Protein AF-A0A527ZQH7-F1 (afdb_monomer)

Radius of gyration: 18.16 Å; Cα contacts (8 Å, |Δi|>4): 40; chains: 1; bounding box: 38×19×53 Å

Secondary structure (DSSP, 8-state):
---EEEEE-TTS-EEEEEE----TTPPPPHHHHHHHHTPPPPPP-----------

Nearest PDB structures (foldseek):
  1qxx-assembly1_A-2  TM=3.926E-01  e=5.431E+00  Escherichia coli
  1ihr-assembly1_A  TM=3.852E-01  e=8.755E+00  Escherichia coli

Structure (mmCIF, N/CA/C/O backbone):
data_AF-A0A527ZQH7-F1
#
_entry.id   AF-A0A527ZQH7-F1
#
loop_
_atom_site.group_PDB
_atom_site.id
_atom_site.type_symbol
_atom_site.label_atom_id
_atom_site.label_alt_id
_atom_site.label_comp_id
_atom_site.label_asym_id
_atom_site.label_entity_id
_atom_site.label_seq_id
_atom_site.pdbx_PDB_ins_code
_atom_site.Cartn_x
_atom_site.Cartn_y
_atom_site.Cartn_z
_atom_site.occupancy
_atom_site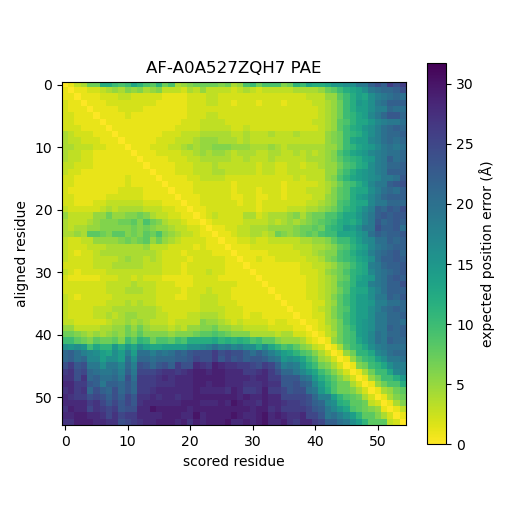.B_iso_or_equiv
_atom_site.auth_seq_id
_atom_site.auth_comp_id
_atom_site.auth_asym_id
_atom_site.auth_atom_id
_atom_site.pdbx_PDB_model_num
ATOM 1 N N . HIS A 1 1 ? -9.112 9.921 2.412 1.00 80.50 1 HIS A N 1
ATOM 2 C CA . HIS A 1 1 ? -8.107 9.441 1.443 1.00 80.50 1 HIS A CA 1
ATOM 3 C C . HIS A 1 1 ? -7.483 8.172 2.010 1.00 80.50 1 HIS A C 1
ATOM 5 O O . HIS A 1 1 ? -7.277 8.131 3.217 1.00 80.50 1 HIS A O 1
ATOM 11 N N . VAL A 1 2 ? -7.264 7.143 1.189 1.00 89.75 2 VAL A N 1
ATOM 12 C CA . VAL A 1 2 ? -6.595 5.887 1.576 1.00 89.75 2 VAL A CA 1
ATOM 13 C C . VAL A 1 2 ? -5.453 5.670 0.595 1.00 89.75 2 VAL A C 1
ATOM 15 O O . VAL A 1 2 ? -5.627 5.912 -0.597 1.00 89.75 2 VAL A O 1
ATOM 18 N N . THR A 1 3 ? -4.311 5.230 1.101 1.00 94.81 3 THR A N 1
ATOM 19 C CA . THR A 1 3 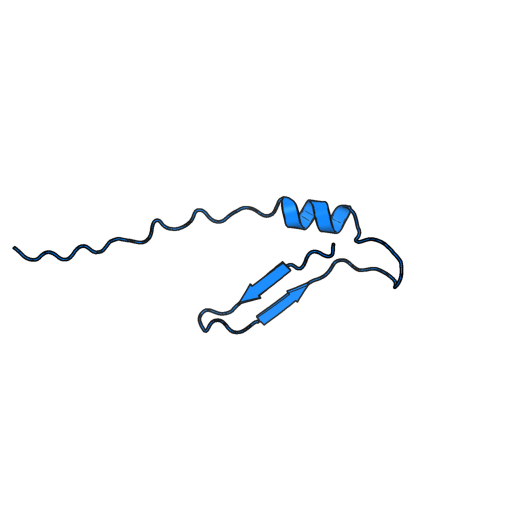? -3.068 5.056 0.356 1.00 94.81 3 THR A CA 1
ATOM 20 C C . THR A 1 3 ? -2.805 3.563 0.172 1.00 94.81 3 THR A C 1
ATOM 22 O O . THR A 1 3 ? -2.753 2.816 1.153 1.00 94.81 3 THR A O 1
ATOM 25 N N . SER A 1 4 ? -2.640 3.118 -1.074 1.00 95.75 4 SER A N 1
ATOM 26 C CA . SER A 1 4 ? -2.188 1.762 -1.403 1.00 95.75 4 SER A CA 1
ATOM 27 C C . SER A 1 4 ? -0.708 1.759 -1.788 1.00 95.75 4 SER A C 1
ATOM 29 O O . SER A 1 4 ? -0.190 2.726 -2.347 1.00 95.75 4 SER A O 1
ATOM 31 N N . LEU A 1 5 ? -0.032 0.646 -1.499 1.00 95.62 5 LEU A N 1
ATOM 32 C CA . LEU A 1 5 ? 1.245 0.295 -2.120 1.00 95.62 5 LEU A CA 1
ATOM 33 C C . LEU A 1 5 ? 1.014 -0.919 -3.011 1.00 95.62 5 LEU A C 1
ATOM 35 O O . LEU A 1 5 ? 0.576 -1.964 -2.530 1.00 95.62 5 LEU A O 1
ATOM 39 N N . GLU A 1 6 ? 1.317 -0.781 -4.294 1.00 96.25 6 GLU A N 1
ATOM 40 C CA . GLU A 1 6 ? 1.032 -1.792 -5.309 1.00 96.25 6 GLU A CA 1
ATOM 41 C C . GLU A 1 6 ? 2.310 -2.200 -6.029 1.00 96.25 6 GLU A C 1
ATOM 43 O O . GLU A 1 6 ? 3.152 -1.361 -6.354 1.00 96.25 6 GLU A O 1
ATOM 48 N N . ALA A 1 7 ? 2.442 -3.496 -6.294 1.00 95.81 7 ALA A N 1
ATOM 49 C CA . ALA A 1 7 ? 3.523 -4.033 -7.101 1.00 95.81 7 ALA A CA 1
ATOM 50 C C . ALA A 1 7 ? 2.954 -4.830 -8.272 1.00 95.81 7 ALA A C 1
ATOM 52 O O . ALA A 1 7 ? 2.079 -5.689 -8.112 1.00 95.81 7 ALA A O 1
ATOM 53 N N . TYR A 1 8 ? 3.501 -4.549 -9.448 1.00 96.94 8 TYR A N 1
ATOM 54 C CA . TYR A 1 8 ? 3.100 -5.137 -10.715 1.00 96.94 8 TYR A CA 1
ATOM 55 C C . TYR A 1 8 ? 4.262 -5.930 -11.307 1.00 96.94 8 TYR A C 1
ATOM 57 O O . TYR A 1 8 ? 5.427 -5.554 -11.165 1.00 96.94 8 TYR A O 1
ATOM 65 N N . GLY A 1 9 ? 3.940 -7.038 -11.967 1.00 95.62 9 GLY A N 1
ATOM 66 C CA . GLY A 1 9 ? 4.895 -7.795 -12.763 1.00 95.62 9 GLY A CA 1
ATOM 67 C C . GLY A 1 9 ? 5.264 -7.063 -14.050 1.00 95.62 9 GLY A C 1
ATOM 68 O O . GLY A 1 9 ? 4.620 -6.093 -14.449 1.00 95.62 9 GLY A O 1
ATOM 69 N N . ALA A 1 10 ? 6.284 -7.568 -14.744 1.00 96.50 10 ALA A N 1
ATOM 70 C CA . ALA A 1 10 ? 6.693 -7.031 -16.043 1.00 96.50 10 ALA A CA 1
ATOM 71 C C . ALA A 1 10 ? 5.593 -7.139 -17.121 1.00 96.50 10 ALA A C 1
ATOM 73 O O . ALA A 1 10 ? 5.627 -6.411 -18.107 1.00 96.50 10 ALA A O 1
ATOM 74 N N . ASP A 1 11 ? 4.610 -8.024 -16.929 1.00 96.75 11 ASP A N 1
ATOM 75 C CA . ASP A 1 11 ? 3.428 -8.164 -17.785 1.00 96.75 11 ASP A CA 1
ATOM 76 C C . ASP A 1 11 ? 2.285 -7.197 -17.417 1.00 96.75 11 ASP A C 1
ATOM 78 O O . ASP A 1 11 ? 1.189 -7.296 -17.967 1.00 96.75 11 ASP A O 1
ATOM 82 N N . GLY A 1 12 ? 2.521 -6.278 -16.475 1.00 96.44 12 GLY A N 1
ATOM 83 C CA . GLY A 1 12 ? 1.538 -5.306 -16.004 1.00 96.44 12 GLY A CA 1
ATOM 84 C C . GLY A 1 12 ? 0.458 -5.894 -15.095 1.00 96.44 12 GLY A C 1
ATOM 85 O O . GLY A 1 12 ? -0.477 -5.181 -14.735 1.00 96.44 12 GLY A O 1
ATOM 86 N N . LYS A 1 13 ? 0.550 -7.170 -14.698 1.00 97.94 13 LYS A N 1
ATOM 87 C CA . LYS A 1 13 ? -0.415 -7.770 -13.769 1.00 97.94 13 LYS A CA 1
ATOM 88 C C . LYS A 1 13 ? -0.042 -7.474 -12.325 1.00 97.94 13 LYS A C 1
ATOM 90 O O . LYS A 1 13 ? 1.126 -7.537 -11.945 1.00 97.94 13 LYS A O 1
ATOM 95 N N . MET A 1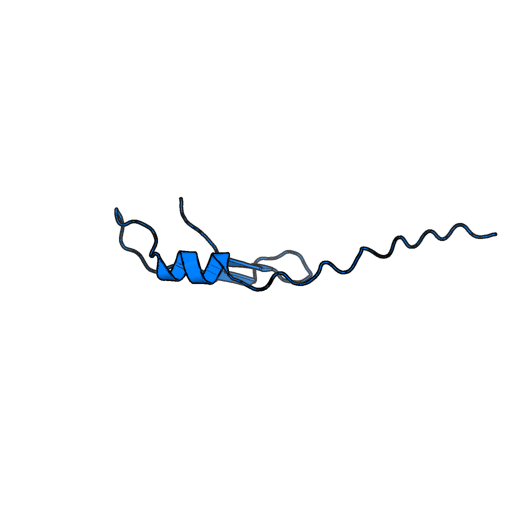 14 ? -1.052 -7.175 -11.512 1.00 97.50 14 MET A N 1
ATOM 96 C CA . MET A 1 14 ? -0.872 -6.939 -10.083 1.00 97.50 14 MET A CA 1
ATOM 97 C C . MET A 1 14 ? -0.405 -8.224 -9.399 1.00 97.50 14 MET A C 1
ATOM 99 O O . MET A 1 14 ? -1.076 -9.254 -9.466 1.00 97.50 14 MET A O 1
ATOM 103 N N . ILE A 1 15 ? 0.742 -8.144 -8.731 1.00 97.88 15 ILE A N 1
ATOM 104 C CA . ILE A 1 15 ? 1.275 -9.223 -7.898 1.00 97.88 15 ILE A CA 1
ATOM 105 C C . ILE A 1 15 ? 0.695 -9.092 -6.493 1.00 97.88 15 ILE A C 1
ATOM 107 O O . ILE A 1 15 ? 0.232 -10.073 -5.915 1.00 97.88 15 ILE A O 1
ATOM 111 N N . ILE A 1 16 ? 0.732 -7.877 -5.940 1.00 98.25 16 ILE A N 1
ATOM 112 C CA . ILE A 1 16 ? 0.303 -7.608 -4.571 1.00 98.25 16 ILE A CA 1
ATOM 113 C C . ILE A 1 16 ? -0.125 -6.153 -4.390 1.00 98.25 16 ILE A C 1
ATOM 115 O O . ILE A 1 16 ? 0.383 -5.248 -5.055 1.00 98.25 16 ILE A O 1
ATOM 119 N N . GLN A 1 17 ? -1.036 -5.952 -3.443 1.00 97.88 17 GLN A N 1
ATOM 120 C CA . GLN A 1 17 ? -1.464 -4.653 -2.950 1.00 97.88 17 GLN A CA 1
ATOM 121 C C . GLN A 1 17 ? -1.497 -4.691 -1.422 1.00 97.88 17 GLN A C 1
ATOM 123 O O . GLN A 1 17 ? -2.030 -5.628 -0.824 1.00 97.88 17 GLN A O 1
ATOM 128 N N . PHE A 1 18 ? -0.935 -3.662 -0.796 1.00 97.31 18 PHE A N 1
ATOM 129 C CA . PHE A 1 18 ? -0.943 -3.473 0.648 1.00 97.31 18 PHE A CA 1
ATOM 130 C C . PHE A 1 18 ? -1.741 -2.234 1.045 1.00 97.31 18 PHE A C 1
ATOM 132 O O . PHE A 1 18 ? -1.745 -1.222 0.340 1.00 97.31 18 PHE A O 1
ATOM 139 N N . PHE A 1 19 ? -2.344 -2.317 2.231 1.00 96.06 19 PHE A N 1
ATOM 140 C CA . PHE A 1 19 ? -3.010 -1.218 2.918 1.00 96.06 19 PHE A CA 1
ATOM 141 C C . PHE A 1 19 ? -2.600 -1.198 4.389 1.00 96.06 19 PHE A C 1
ATOM 143 O O . PHE A 1 19 ? -2.399 -2.251 5.002 1.00 96.06 19 PHE A O 1
ATOM 150 N N . GLY A 1 20 ? -2.561 -0.007 4.983 1.00 95.38 20 GLY A N 1
ATOM 151 C CA . GLY A 1 20 ? -2.462 0.135 6.429 1.00 95.38 20 GLY A CA 1
ATOM 152 C C . GLY A 1 20 ? -3.685 -0.469 7.121 1.00 95.38 20 GLY A C 1
ATOM 153 O O . GLY A 1 20 ? -4.827 -0.204 6.743 1.00 95.38 20 GLY A O 1
ATOM 154 N N . THR A 1 21 ? -3.460 -1.281 8.155 1.00 94.94 21 THR A N 1
ATOM 155 C CA . THR A 1 21 ? -4.549 -1.859 8.955 1.00 94.94 21 THR A CA 1
ATOM 156 C C . THR A 1 21 ? -5.406 -0.754 9.567 1.00 94.94 21 THR A C 1
ATOM 158 O O . THR A 1 21 ? -4.881 0.123 10.247 1.00 94.94 21 THR A O 1
ATOM 161 N N . ARG A 1 22 ? -6.724 -0.826 9.386 1.00 94.19 22 ARG A N 1
ATOM 162 C CA . ARG A 1 22 ? -7.689 0.083 10.015 1.00 94.19 22 ARG A CA 1
ATOM 163 C C . ARG A 1 22 ? -9.008 -0.631 10.285 1.00 94.19 22 ARG A C 1
ATOM 165 O O . ARG A 1 22 ? -9.273 -1.685 9.709 1.00 94.19 22 ARG A O 1
ATOM 172 N N . LYS A 1 23 ? -9.840 -0.033 11.134 1.00 91.19 23 LYS A N 1
ATOM 173 C CA . LYS A 1 23 ? -11.249 -0.412 11.282 1.00 91.19 23 LYS A CA 1
ATOM 174 C C . LYS A 1 23 ? -12.118 0.459 10.372 1.00 91.19 23 LYS A C 1
ATOM 176 O O . LYS A 1 23 ? -11.659 1.457 9.812 1.00 91.19 23 LYS A O 1
ATOM 181 N N . GLU A 1 24 ? -13.364 0.054 10.175 1.00 90.06 24 GLU A N 1
ATOM 182 C CA . GLU A 1 24 ? -14.349 0.898 9.500 1.00 90.06 24 GLU A CA 1
ATOM 183 C C . GLU A 1 24 ? -14.604 2.175 10.314 1.00 90.06 24 GLU A C 1
ATOM 185 O O . GLU A 1 24 ? -14.598 2.136 11.541 1.00 90.06 24 GLU A O 1
ATOM 190 N N . GLY A 1 25 ? -14.760 3.311 9.631 1.00 91.75 25 GLY A N 1
ATOM 191 C CA . GLY A 1 25 ? -14.919 4.628 10.261 1.00 91.75 25 GLY A CA 1
ATOM 192 C C . GLY A 1 25 ? -13.621 5.284 10.748 1.00 91.75 25 GLY A C 1
ATOM 193 O O . GLY A 1 25 ? -13.586 6.503 10.880 1.00 91.75 25 GLY A O 1
ATOM 194 N N . GLU A 1 26 ? -12.546 4.517 10.941 1.00 93.38 26 GLU A N 1
ATOM 195 C CA . GLU A 1 26 ? -11.254 5.055 11.378 1.00 93.38 26 GLU A CA 1
ATOM 196 C C . GLU A 1 26 ? -10.433 5.620 10.207 1.00 93.38 26 GLU A C 1
ATOM 198 O O . GLU A 1 26 ? -10.451 5.051 9.101 1.00 93.38 26 GLU A O 1
ATOM 203 N N . PRO A 1 27 ? -9.674 6.709 10.433 1.00 94.19 27 PRO A N 1
ATOM 204 C CA . PRO A 1 27 ? -8.738 7.215 9.445 1.00 94.19 27 PRO A CA 1
ATOM 205 C C . PRO A 1 27 ? -7.610 6.208 9.181 1.00 94.19 27 PRO A C 1
ATOM 207 O O . PRO A 1 27 ? -7.352 5.270 9.937 1.00 94.19 27 PRO A O 1
ATOM 210 N N . GLU A 1 28 ? -6.926 6.406 8.060 1.00 96.06 28 GLU A N 1
ATOM 211 C CA . GLU A 1 28 ? -5.698 5.678 7.757 1.00 96.06 28 GLU A CA 1
ATOM 212 C C . GLU A 1 28 ? -4.624 5.969 8.811 1.00 96.06 28 GLU A C 1
ATOM 214 O O . GLU A 1 28 ? -4.479 7.111 9.240 1.00 96.06 28 GLU A O 1
ATOM 219 N N . ARG A 1 29 ? -3.862 4.940 9.201 1.00 96.31 29 ARG A N 1
ATOM 220 C CA . ARG A 1 29 ? -2.788 5.093 10.185 1.00 96.31 29 ARG A CA 1
ATOM 221 C C . ARG A 1 29 ? -1.694 6.026 9.667 1.00 96.31 29 ARG A C 1
ATOM 223 O O . ARG A 1 29 ? -1.182 5.837 8.562 1.00 96.31 29 ARG A O 1
ATOM 230 N N . ASP A 1 30 ? -1.280 6.963 10.511 1.00 95.88 30 ASP A N 1
ATOM 231 C CA . ASP A 1 30 ? -0.245 7.940 10.165 1.00 95.88 30 ASP A CA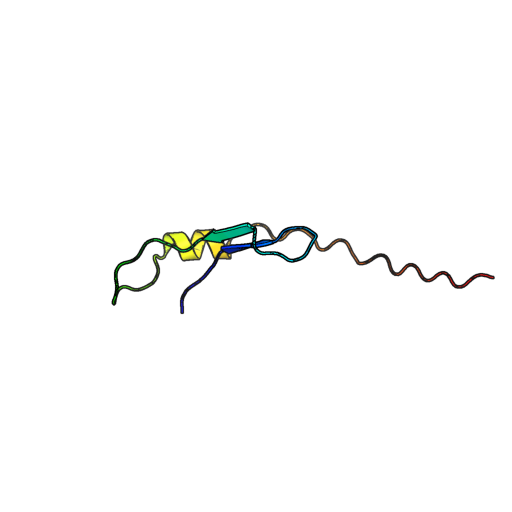 1
ATOM 232 C C . ASP A 1 30 ? 1.119 7.292 9.899 1.00 95.88 30 ASP A C 1
ATOM 234 O O . ASP A 1 30 ? 1.861 7.755 9.037 1.00 95.88 30 ASP A O 1
ATOM 238 N N . ASP A 1 31 ? 1.444 6.185 10.572 1.00 96.50 31 ASP A N 1
ATOM 239 C CA . ASP A 1 31 ? 2.697 5.460 10.337 1.00 96.50 31 ASP A CA 1
ATOM 240 C C . ASP A 1 31 ? 2.738 4.763 8.969 1.00 96.50 31 ASP A C 1
ATOM 242 O O . ASP A 1 31 ? 3.775 4.762 8.307 1.00 96.50 31 ASP A O 1
ATOM 246 N N . TRP A 1 32 ? 1.604 4.242 8.496 1.00 96.88 32 TRP A N 1
ATOM 247 C CA . TRP A 1 32 ? 1.459 3.734 7.132 1.00 96.88 32 TRP A CA 1
ATOM 248 C C . TRP A 1 32 ? 1.612 4.852 6.097 1.00 96.88 32 TRP A C 1
ATOM 250 O O . TRP A 1 32 ? 2.339 4.688 5.113 1.00 96.88 32 TRP A O 1
ATOM 260 N N . ARG A 1 33 ? 0.973 6.004 6.335 1.00 95.56 33 ARG A N 1
ATOM 261 C CA . ARG A 1 33 ? 1.121 7.187 5.476 1.00 95.56 33 ARG A C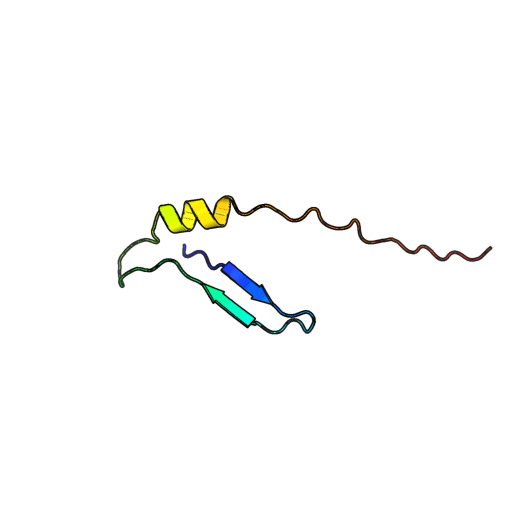A 1
ATOM 262 C C . ARG A 1 33 ? 2.585 7.615 5.395 1.00 95.56 33 ARG A C 1
ATOM 264 O O . ARG A 1 33 ? 3.128 7.728 4.303 1.00 95.56 33 ARG A O 1
ATOM 271 N N . LEU A 1 34 ? 3.247 7.758 6.541 1.00 95.62 34 LEU A N 1
ATOM 272 C CA . LEU A 1 34 ? 4.648 8.158 6.602 1.00 95.62 34 LEU A CA 1
ATOM 273 C C . LEU A 1 34 ? 5.557 7.163 5.868 1.00 95.62 34 LEU A C 1
ATOM 275 O O . LEU A 1 34 ? 6.429 7.579 5.109 1.00 95.62 34 LEU A O 1
ATOM 279 N N . LEU A 1 35 ? 5.349 5.858 6.062 1.00 95.81 35 LEU A N 1
ATOM 280 C CA . LEU A 1 35 ? 6.139 4.821 5.399 1.00 95.81 35 LEU A CA 1
ATOM 281 C C . LEU A 1 35 ? 5.981 4.877 3.876 1.00 95.81 35 LEU A C 1
ATOM 283 O O . LEU A 1 35 ? 6.977 4.833 3.159 1.00 95.81 35 LEU A O 1
ATOM 287 N N . THR A 1 36 ? 4.745 4.981 3.387 1.00 94.94 36 THR A N 1
ATOM 288 C CA . THR A 1 36 ? 4.448 4.980 1.946 1.00 94.94 36 THR A CA 1
ATOM 289 C C . THR A 1 36 ? 4.912 6.259 1.247 1.00 94.94 36 THR A C 1
ATOM 291 O O . THR A 1 36 ? 5.473 6.184 0.155 1.00 94.94 36 THR A O 1
ATOM 294 N N . GLU A 1 37 ? 4.764 7.422 1.885 1.00 92.56 37 GLU A N 1
ATOM 295 C CA . GLU A 1 37 ? 5.211 8.714 1.344 1.00 92.56 37 GLU A CA 1
ATOM 296 C C . GLU A 1 37 ? 6.741 8.841 1.255 1.00 92.56 37 GLU A C 1
ATOM 298 O O . GLU A 1 37 ? 7.246 9.578 0.406 1.00 92.56 37 GLU A O 1
ATOM 303 N N . ASN A 1 38 ? 7.482 8.107 2.091 1.00 94.88 38 ASN A N 1
ATOM 304 C CA . ASN A 1 38 ? 8.947 8.158 2.158 1.00 94.88 38 ASN A CA 1
ATOM 305 C C . ASN A 1 38 ? 9.643 6.983 1.457 1.00 94.88 38 ASN A C 1
ATOM 307 O O . ASN A 1 38 ? 10.846 6.778 1.640 1.00 94.88 38 ASN A O 1
ATOM 311 N N . LEU A 1 39 ? 8.923 6.211 0.636 1.00 92.25 39 LEU A N 1
ATOM 312 C CA . LEU A 1 39 ? 9.557 5.178 -0.177 1.00 92.25 39 LEU A CA 1
ATOM 313 C C . LEU A 1 39 ? 10.578 5.805 -1.145 1.00 92.25 39 LEU A C 1
ATOM 315 O O . LEU A 1 39 ? 10.260 6.789 -1.824 1.00 92.25 39 LEU A O 1
ATOM 319 N N . PRO A 1 40 ? 11.795 5.238 -1.257 1.00 91.31 40 PRO A N 1
ATOM 320 C CA . PRO A 1 40 ? 12.774 5.708 -2.225 1.00 91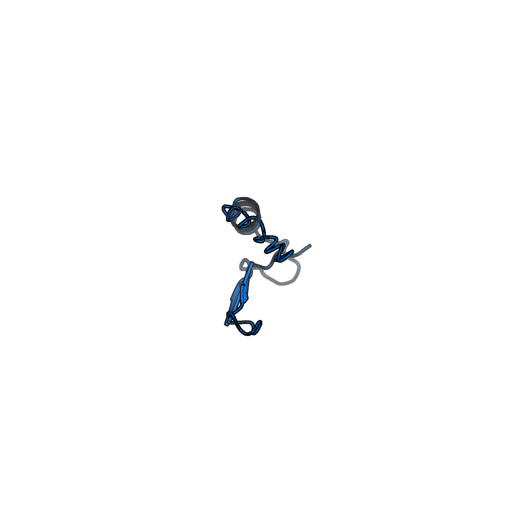.31 40 PRO A CA 1
ATOM 321 C C . PRO A 1 40 ? 12.194 5.672 -3.639 1.00 91.31 40 PRO A C 1
ATOM 323 O O . PRO A 1 40 ? 11.738 4.629 -4.112 1.00 91.31 40 PRO A O 1
ATOM 326 N N . ARG A 1 41 ? 12.241 6.806 -4.342 1.00 87.12 41 ARG A N 1
ATOM 327 C CA . ARG A 1 41 ? 11.937 6.818 -5.774 1.00 87.12 41 ARG A CA 1
ATOM 328 C C . ARG A 1 41 ? 13.121 6.209 -6.505 1.00 87.12 41 ARG A C 1
ATOM 330 O O . ARG A 1 41 ? 14.240 6.710 -6.400 1.00 87.12 41 ARG A O 1
ATOM 337 N N . ILE A 1 42 ? 12.873 5.141 -7.254 1.00 83.25 42 ILE A N 1
ATOM 338 C CA . ILE A 1 42 ? 13.868 4.619 -8.186 1.00 83.25 42 ILE A CA 1
ATOM 339 C C . ILE A 1 42 ? 14.097 5.715 -9.224 1.00 83.25 42 ILE A C 1
ATOM 341 O O . ILE A 1 42 ? 13.135 6.228 -9.800 1.00 83.25 42 ILE A O 1
ATOM 345 N N . ALA A 1 43 ? 15.356 6.112 -9.420 1.00 76.81 43 ALA A N 1
ATOM 346 C CA . ALA A 1 43 ? 15.701 7.043 -10.480 1.00 76.81 43 ALA A CA 1
ATOM 347 C C . ALA A 1 43 ? 15.176 6.462 -11.793 1.00 76.81 43 ALA A C 1
ATOM 349 O O . ALA A 1 43 ? 15.559 5.353 -12.174 1.00 76.81 43 ALA A O 1
ATOM 350 N N . SER A 1 44 ? 14.264 7.178 -12.449 1.00 68.75 44 SER A N 1
ATOM 351 C CA . SER A 1 44 ? 13.786 6.794 -13.768 1.00 68.75 44 SER A CA 1
ATOM 352 C C . SER A 1 44 ? 15.015 6.600 -14.644 1.00 68.75 44 SER A C 1
ATOM 354 O O . SER A 1 44 ? 15.775 7.548 -14.847 1.00 68.75 44 SER A O 1
ATOM 356 N N . SER A 1 45 ? 15.242 5.376 -15.128 1.00 58.84 45 SER A N 1
ATOM 357 C CA . SER A 1 45 ? 16.168 5.178 -16.235 1.00 58.84 45 SER A CA 1
ATOM 358 C C . SER A 1 45 ? 15.680 6.124 -17.323 1.00 58.84 45 SER A C 1
ATOM 360 O O . SER A 1 45 ? 14.534 6.008 -17.763 1.00 58.84 45 SER A O 1
ATOM 362 N N . SER A 1 46 ? 16.480 7.144 -17.645 1.00 55.62 46 SER A N 1
ATOM 363 C CA . SER A 1 46 ? 16.191 8.038 -18.757 1.00 55.62 46 SER A CA 1
ATOM 364 C C . SER A 1 46 ? 15.925 7.133 -19.944 1.00 55.62 46 SER A C 1
ATOM 366 O O . SER A 1 46 ? 16.832 6.399 -20.344 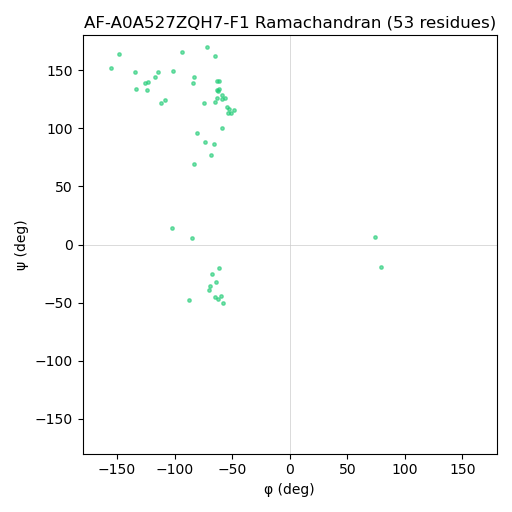1.00 55.62 46 SER A O 1
ATOM 368 N N . ALA A 1 47 ? 14.681 7.117 -20.425 1.00 53.97 47 ALA A N 1
ATOM 369 C CA . ALA A 1 47 ? 14.302 6.314 -21.569 1.00 53.97 47 ALA A CA 1
ATOM 370 C C . ALA A 1 47 ? 15.345 6.580 -22.652 1.00 53.97 47 ALA A C 1
ATOM 372 O O . ALA A 1 47 ? 15.530 7.726 -23.067 1.00 53.97 47 ALA A O 1
ATOM 373 N N . ALA A 1 48 ? 16.100 5.541 -23.008 1.00 53.38 48 ALA A N 1
ATOM 374 C CA . ALA A 1 48 ? 17.047 5.608 -24.094 1.00 53.38 48 ALA A CA 1
ATOM 375 C C . ALA A 1 48 ? 16.232 5.972 -25.334 1.00 53.38 48 ALA A C 1
ATOM 377 O O . ALA A 1 48 ? 15.536 5.133 -25.904 1.00 53.38 48 ALA A O 1
ATOM 378 N N . SER A 1 49 ? 16.273 7.250 -25.708 1.00 55.41 49 SER A N 1
ATOM 379 C CA . SER A 1 49 ? 15.900 7.689 -27.039 1.00 55.41 49 SER A CA 1
ATOM 380 C C . SER A 1 49 ? 16.947 7.087 -27.964 1.00 55.41 49 SER A C 1
ATOM 382 O O . SER A 1 49 ? 18.005 7.665 -28.208 1.00 55.41 49 SER A O 1
ATOM 384 N N . GLY A 1 50 ? 16.699 5.850 -28.388 1.00 55.94 50 GLY A N 1
ATOM 385 C CA . GLY A 1 50 ? 17.387 5.245 -29.509 1.00 55.94 50 GLY A CA 1
ATOM 386 C C . GLY A 1 50 ? 16.940 5.972 -30.765 1.00 55.94 50 GLY A C 1
ATOM 387 O O . GLY A 1 50 ? 16.108 5.455 -31.503 1.00 55.94 50 GLY A O 1
ATOM 388 N N . ASN A 1 51 ? 17.467 7.176 -30.993 1.00 43.97 51 ASN A N 1
ATOM 389 C CA . ASN A 1 51 ? 17.375 7.803 -32.298 1.00 43.97 51 ASN A 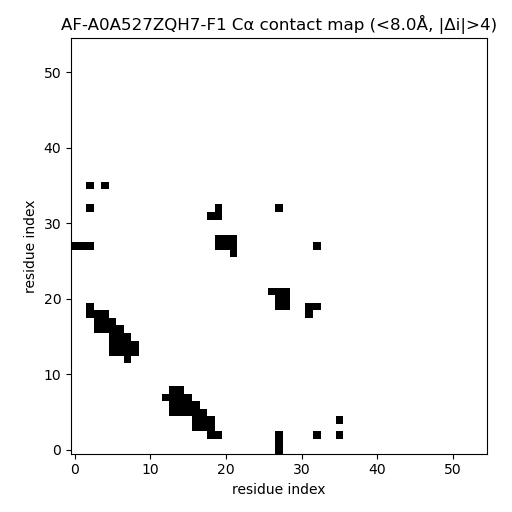CA 1
ATOM 390 C C . ASN A 1 51 ? 18.359 7.072 -33.214 1.00 43.97 51 ASN A C 1
ATOM 392 O O . ASN A 1 51 ? 19.540 7.404 -33.282 1.00 43.97 51 ASN A O 1
ATOM 396 N N . THR A 1 52 ? 17.881 6.003 -33.847 1.00 53.50 52 THR A N 1
ATOM 397 C CA . THR A 1 52 ? 18.566 5.368 -34.974 1.00 53.50 52 THR A CA 1
ATOM 398 C C . THR A 1 52 ? 18.205 6.141 -36.233 1.00 53.50 52 THR A C 1
ATOM 400 O O . THR A 1 52 ? 17.507 5.642 -37.108 1.00 53.50 52 THR A O 1
ATOM 403 N N . ASP A 1 53 ? 18.710 7.368 -36.324 1.00 48.66 53 ASP A N 1
ATOM 404 C CA . ASP A 1 53 ? 18.898 7.987 -37.627 1.00 48.66 53 ASP A CA 1
ATOM 405 C C . ASP A 1 53 ? 20.200 7.418 -38.185 1.00 48.66 53 ASP A C 1
ATOM 407 O O . ASP A 1 53 ? 21.307 7.822 -37.826 1.00 48.66 53 ASP A O 1
ATOM 411 N N . ALA A 1 54 ? 20.038 6.380 -39.001 1.00 46.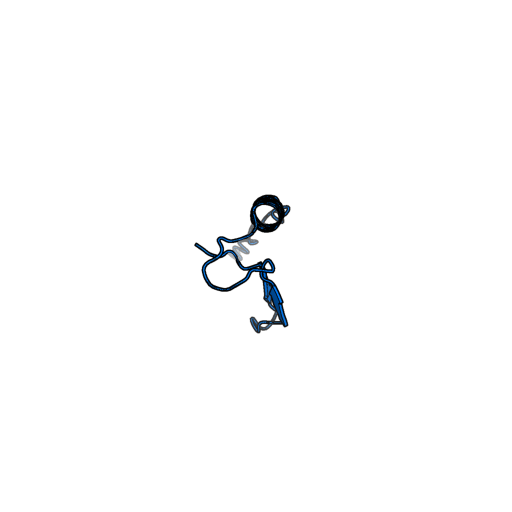03 54 ALA A N 1
ATOM 412 C CA . ALA A 1 54 ? 21.083 5.881 -39.869 1.00 46.03 54 ALA A CA 1
ATOM 413 C C . ALA A 1 54 ? 21.527 7.008 -40.818 1.00 46.03 54 ALA A C 1
ATOM 415 O O . ALA A 1 54 ? 20.705 7.572 -41.542 1.00 46.03 54 ALA A O 1
ATOM 416 N N . TYR A 1 55 ? 22.827 7.293 -40.812 1.00 45.50 55 TYR A N 1
ATOM 417 C CA . TYR A 1 55 ? 23.556 7.910 -41.917 1.00 45.50 55 TYR A CA 1
ATOM 418 C C . TYR A 1 55 ? 24.603 6.914 -42.408 1.00 45.50 55 TYR A C 1
ATOM 420 O O . TYR A 1 55 ? 25.227 6.257 -41.541 1.00 45.50 55 TYR A O 1
#

Sequence (55 aa):
HVTSLEAYGADGKMIIQFFGTRKEGEPERDDWRLLTENLPRIASSSAASGNTDAY

Foldseek 3Di:
DWDKDWDADPVRHTPDIDGADDDPPDDGDPVRVVVVVPPDDDPPPPPPPPPPPDD

Solvent-accessible surface area (backbone atoms only — not comparable to full-atom values): 3902 Å² total; per-residue (Å²): 133,82,71,75,52,75,44,62,45,98,85,71,46,78,76,50,75,46,69,60,80,66,59,89,95,52,72,70,42,66,69,48,51,54,52,63,75,64,55,83,76,75,78,74,74,75,76,79,78,77,76,78,76,84,128

pLDDT: mean 85.09, std 17.53, range [43.97, 98.25]

Mean predicted aligned error: 9.04 Å